Protein AF-A0A0Q3M8N6-F1 (afdb_monomer)

Structure (mmCIF, N/CA/C/O backbone):
data_AF-A0A0Q3M8N6-F1
#
_entry.id   AF-A0A0Q3M8N6-F1
#
loop_
_atom_site.group_PDB
_atom_site.id
_atom_site.type_symbol
_atom_site.label_atom_id
_atom_site.label_alt_id
_atom_site.label_comp_id
_atom_site.label_asym_id
_atom_site.label_entity_id
_atom_site.label_seq_id
_atom_site.pdbx_PDB_ins_code
_atom_site.Cartn_x
_atom_site.Cartn_y
_atom_site.Cartn_z
_atom_site.occupancy
_atom_site.B_iso_or_equiv
_atom_site.auth_seq_id
_atom_site.auth_comp_id
_atom_site.auth_asym_id
_atom_site.auth_atom_id
_atom_site.pdbx_PDB_model_num
ATOM 1 N N . MET A 1 1 ? 18.319 -14.435 -14.038 1.00 83.44 1 MET A N 1
ATOM 2 C CA . MET A 1 1 ? 17.403 -13.690 -14.933 1.00 83.44 1 MET A CA 1
ATOM 3 C C . MET A 1 1 ? 15.950 -14.156 -14.855 1.00 83.44 1 MET A C 1
ATOM 5 O O . MET A 1 1 ? 15.098 -13.307 -14.640 1.00 83.44 1 MET A O 1
ATOM 9 N N . ALA A 1 2 ? 15.643 -15.459 -14.909 1.00 92.75 2 ALA A N 1
ATOM 10 C CA . ALA A 1 2 ? 14.254 -15.959 -14.870 1.00 92.75 2 ALA A CA 1
ATOM 11 C C . ALA A 1 2 ? 13.392 -15.434 -13.696 1.00 92.75 2 ALA A C 1
ATOM 13 O O . ALA A 1 2 ? 12.236 -15.074 -13.898 1.00 92.75 2 ALA A O 1
ATOM 14 N N . LYS A 1 3 ? 13.964 -15.310 -12.486 1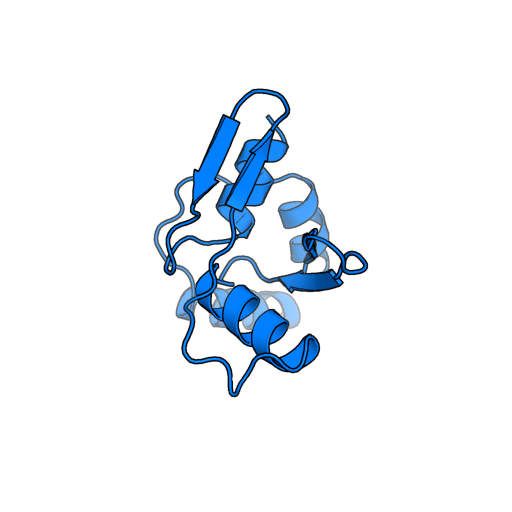.00 93.56 3 LYS A N 1
ATOM 15 C CA . LYS A 1 3 ? 13.254 -14.767 -11.309 1.00 93.56 3 LYS A CA 1
ATOM 16 C C . LYS A 1 3 ? 12.803 -13.311 -11.495 1.00 93.56 3 LYS A C 1
ATOM 18 O O . LYS A 1 3 ? 11.696 -12.968 -11.104 1.00 93.56 3 LYS A O 1
ATOM 23 N N . TYR A 1 4 ? 13.636 -12.468 -12.113 1.00 95.31 4 TYR A N 1
ATOM 24 C CA . TYR A 1 4 ? 13.259 -11.084 -12.419 1.00 95.31 4 TYR A CA 1
ATOM 25 C C . TYR A 1 4 ? 12.206 -11.024 -13.523 1.00 95.31 4 TYR A C 1
ATOM 27 O O . TYR A 1 4 ? 11.266 -10.253 -13.407 1.00 95.31 4 TYR A O 1
ATOM 35 N N . ALA A 1 5 ? 12.312 -11.872 -14.550 1.00 96.50 5 ALA A N 1
ATOM 36 C CA . ALA A 1 5 ? 11.310 -11.925 -15.613 1.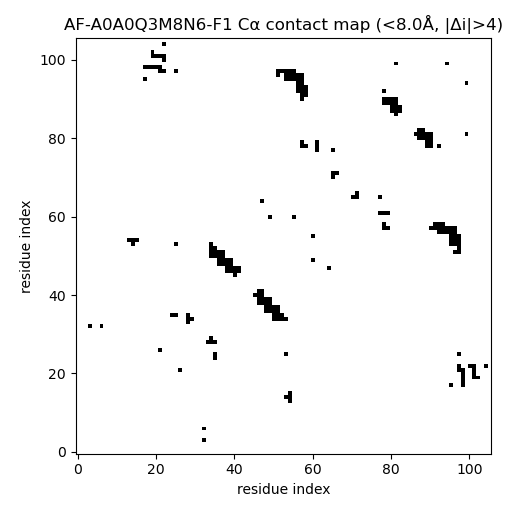00 96.50 5 ALA A CA 1
ATOM 37 C C . ALA A 1 5 ? 9.916 -12.301 -15.076 1.00 96.50 5 ALA A C 1
ATOM 39 O O . ALA A 1 5 ? 8.930 -11.677 -15.457 1.00 96.50 5 ALA A O 1
ATOM 40 N N . CYS A 1 6 ? 9.835 -13.274 -14.158 1.00 96.00 6 CYS A N 1
ATOM 41 C CA . CYS A 1 6 ? 8.570 -13.647 -13.515 1.00 96.00 6 CYS A CA 1
ATOM 42 C C . CYS A 1 6 ? 7.998 -12.493 -12.684 1.00 96.00 6 CYS A C 1
ATOM 44 O O . CYS A 1 6 ? 6.853 -12.105 -12.892 1.00 96.00 6 CYS A O 1
ATOM 46 N N . PHE A 1 7 ? 8.831 -11.894 -11.827 1.00 95.62 7 PHE A N 1
ATOM 47 C CA . PHE A 1 7 ? 8.445 -10.761 -10.987 1.00 95.62 7 PHE A CA 1
ATOM 48 C C . PHE A 1 7 ? 7.941 -9.565 -11.810 1.00 95.62 7 PHE A C 1
ATOM 50 O O . PHE A 1 7 ? 6.883 -9.015 -11.523 1.00 95.62 7 PHE A O 1
ATOM 57 N N . ILE A 1 8 ? 8.658 -9.195 -12.878 1.00 95.81 8 ILE A N 1
ATOM 58 C CA . ILE A 1 8 ? 8.263 -8.095 -13.770 1.00 95.81 8 ILE A CA 1
ATOM 59 C C . ILE A 1 8 ? 6.939 -8.417 -14.464 1.00 95.81 8 ILE A C 1
ATOM 61 O O . ILE A 1 8 ? 6.061 -7.562 -14.522 1.00 95.81 8 ILE A O 1
ATOM 65 N N . ARG A 1 9 ? 6.763 -9.645 -14.965 1.00 96.62 9 ARG A N 1
ATOM 66 C CA . ARG A 1 9 ? 5.518 -10.060 -15.626 1.00 96.62 9 ARG A CA 1
ATOM 67 C C . ARG A 1 9 ? 4.315 -9.973 -14.685 1.00 96.62 9 ARG A C 1
ATOM 69 O O . ARG A 1 9 ? 3.262 -9.499 -15.097 1.00 96.62 9 ARG A O 1
ATOM 76 N N . GLU A 1 10 ? 4.468 -10.414 -13.441 1.00 95.44 10 GLU A N 1
ATOM 77 C CA . GLU A 1 10 ? 3.419 -10.308 -12.422 1.00 95.44 10 GLU A CA 1
ATOM 78 C C . GLU A 1 10 ? 3.115 -8.849 -12.069 1.00 95.44 10 GLU A C 1
ATOM 80 O O . GLU A 1 10 ? 1.948 -8.466 -12.000 1.00 95.44 10 GLU A O 1
ATOM 85 N N . ALA A 1 11 ? 4.153 -8.022 -11.905 1.00 94.81 11 ALA A N 1
ATOM 86 C CA . ALA A 1 11 ? 4.001 -6.599 -11.625 1.00 94.81 11 ALA A CA 1
ATOM 87 C C . ALA A 1 11 ? 3.262 -5.875 -12.760 1.00 94.81 11 ALA A C 1
ATOM 89 O O . ALA A 1 11 ? 2.332 -5.122 -12.489 1.00 94.81 11 ALA A O 1
ATOM 90 N N . LEU A 1 12 ? 3.603 -6.154 -14.023 1.00 95.25 12 LEU A N 1
ATOM 91 C CA . LEU A 1 12 ? 2.946 -5.563 -15.195 1.00 95.25 12 LEU A CA 1
ATOM 92 C C . LEU A 1 12 ? 1.435 -5.822 -15.226 1.00 95.25 12 LEU A C 1
ATOM 94 O O . LEU A 1 12 ? 0.689 -4.950 -15.655 1.00 95.25 12 LEU A O 1
ATOM 98 N N . GLY A 1 13 ? 0.975 -6.979 -14.738 1.00 95.44 13 GLY A N 1
ATOM 99 C CA . GLY A 1 13 ? -0.456 -7.290 -14.650 1.00 95.44 13 GLY A CA 1
ATOM 100 C C . GLY A 1 13 ? -1.218 -6.478 -13.595 1.00 95.44 13 GLY A C 1
ATOM 101 O O . GLY A 1 13 ? -2.443 -6.408 -13.652 1.00 95.44 13 GLY A O 1
ATOM 102 N N . LYS A 1 14 ? -0.511 -5.869 -12.634 1.00 94.31 14 LYS A N 1
ATOM 103 C CA . LYS A 1 14 ? -1.091 -5.090 -11.526 1.00 94.31 14 LYS A CA 1
ATOM 104 C C . LYS A 1 14 ? -0.829 -3.588 -11.641 1.00 94.31 14 LYS A C 1
ATOM 106 O O . LYS A 1 14 ? -1.521 -2.804 -10.992 1.00 94.31 14 LYS A O 1
ATOM 111 N N . THR A 1 15 ? 0.177 -3.182 -12.416 1.00 93.31 15 THR A N 1
ATOM 112 C CA . THR A 1 15 ? 0.603 -1.784 -12.536 1.00 93.31 15 THR A CA 1
ATOM 113 C C . THR A 1 15 ? -0.518 -0.907 -13.084 1.00 93.31 15 THR A C 1
ATOM 115 O O . THR A 1 15 ? -1.076 -1.163 -14.148 1.00 93.31 15 THR A O 1
ATOM 118 N N . LYS A 1 16 ? -0.819 0.158 -12.341 1.00 88.25 16 LYS A N 1
ATOM 119 C CA . LYS A 1 16 ? -1.744 1.233 -12.717 1.00 88.25 16 LYS A CA 1
ATOM 120 C C . LYS A 1 16 ? -0.952 2.522 -12.954 1.00 88.25 16 LYS A C 1
ATOM 122 O O . LYS A 1 16 ? 0.254 2.560 -12.710 1.00 88.25 16 LYS A O 1
ATOM 127 N N . GLY A 1 17 ? -1.625 3.572 -13.424 1.00 91.75 17 GLY A N 1
ATOM 128 C CA . GLY A 1 17 ? -1.028 4.908 -13.488 1.00 91.75 17 GLY A CA 1
ATOM 129 C C . GLY A 1 17 ? -0.522 5.340 -12.108 1.00 91.75 17 GLY A C 1
ATOM 130 O O . GLY A 1 17 ? -1.242 5.186 -11.123 1.00 91.75 17 GLY A O 1
ATOM 131 N N . ARG A 1 18 ? 0.718 5.833 -12.050 1.00 95.12 18 ARG A N 1
ATOM 132 C CA . ARG A 1 18 ? 1.375 6.334 -10.835 1.00 95.12 18 ARG A CA 1
ATOM 133 C C . ARG A 1 18 ? 1.405 7.855 -10.854 1.00 95.12 18 ARG A C 1
ATOM 135 O O . ARG A 1 18 ? 1.641 8.448 -11.907 1.00 95.12 18 ARG A O 1
ATOM 142 N N . GLU A 1 19 ? 1.198 8.473 -9.697 1.00 94.50 19 GLU A N 1
ATOM 143 C CA . GLU A 1 19 ? 1.339 9.927 -9.535 1.00 94.50 19 GLU A CA 1
ATOM 144 C C . GLU A 1 19 ? 2.803 10.330 -9.319 1.00 94.50 19 GLU A C 1
ATOM 146 O O . GLU A 1 19 ? 3.207 11.439 -9.672 1.00 94.50 19 GLU A O 1
ATOM 151 N N . CYS A 1 20 ? 3.602 9.434 -8.734 1.00 95.31 20 CYS A N 1
ATOM 152 C CA . CYS A 1 20 ? 5.005 9.652 -8.419 1.00 95.31 20 CYS A CA 1
ATOM 153 C C . CYS A 1 20 ? 5.883 8.518 -8.968 1.00 95.31 20 CYS A C 1
ATOM 155 O O . CYS A 1 20 ? 5.458 7.373 -9.126 1.00 95.31 20 CYS A O 1
ATOM 157 N N . VAL A 1 21 ? 7.148 8.838 -9.251 1.00 96.25 21 VAL A N 1
ATOM 158 C CA . VAL A 1 21 ? 8.176 7.809 -9.475 1.00 96.25 21 VAL A CA 1
ATOM 159 C C . VAL A 1 21 ? 8.432 7.036 -8.173 1.00 96.25 21 VAL A C 1
ATOM 161 O O . VAL A 1 21 ? 8.148 7.578 -7.113 1.00 96.25 21 VAL A O 1
ATOM 164 N N . PRO A 1 22 ? 8.961 5.804 -8.212 1.00 97.44 22 PRO A N 1
ATOM 165 C CA . PRO A 1 22 ? 9.319 5.076 -6.996 1.00 97.44 22 PRO A CA 1
ATOM 166 C C . PRO A 1 22 ? 10.311 5.826 -6.095 1.00 97.44 22 PRO A C 1
ATOM 168 O O . PRO A 1 22 ? 11.262 6.425 -6.605 1.00 97.44 22 PRO A O 1
ATOM 171 N N . SER A 1 23 ? 10.116 5.740 -4.777 1.00 97.19 23 SER A N 1
ATOM 172 C CA . SER A 1 23 ? 11.057 6.250 -3.766 1.00 97.19 23 SER A CA 1
ATOM 173 C C . SER A 1 23 ? 12.354 5.435 -3.704 1.00 97.19 23 SER A C 1
ATOM 175 O O . SER A 1 23 ? 12.422 4.326 -4.246 1.00 97.19 23 SER A O 1
ATOM 177 N N . LEU A 1 24 ? 13.391 5.928 -3.011 1.00 97.44 24 LEU A N 1
ATOM 178 C CA . LEU A 1 24 ? 14.628 5.156 -2.819 1.00 97.44 24 LEU A CA 1
ATOM 179 C C . LEU A 1 24 ? 14.351 3.816 -2.130 1.00 97.44 24 LEU A C 1
ATOM 181 O O . LEU A 1 24 ? 14.855 2.783 -2.572 1.00 97.44 24 LEU A O 1
ATOM 185 N N . GLU A 1 25 ? 13.524 3.822 -1.083 1.00 97.00 25 GLU A N 1
ATOM 186 C CA . GLU A 1 25 ? 13.138 2.603 -0.366 1.00 97.00 25 GLU A CA 1
ATOM 187 C C . GLU A 1 25 ? 12.396 1.628 -1.291 1.00 97.00 25 GLU A C 1
ATOM 189 O O . GLU A 1 25 ? 12.730 0.442 -1.328 1.00 97.00 25 GLU A O 1
ATOM 194 N N . GLU A 1 26 ? 11.461 2.126 -2.114 1.00 97.88 26 GLU A N 1
ATOM 195 C CA . GLU A 1 26 ? 10.750 1.304 -3.100 1.00 97.88 26 GLU A CA 1
ATOM 196 C C . GLU A 1 26 ? 11.734 0.652 -4.082 1.00 97.88 26 GLU A C 1
ATOM 198 O O . GLU A 1 26 ? 11.688 -0.559 -4.310 1.00 97.88 26 GLU A O 1
ATOM 203 N N . ILE A 1 27 ? 12.686 1.419 -4.619 1.00 97.81 27 ILE A N 1
ATOM 204 C CA . ILE A 1 27 ? 13.711 0.905 -5.536 1.00 97.81 27 ILE A CA 1
ATOM 205 C C . ILE A 1 27 ? 14.548 -0.191 -4.862 1.00 97.81 27 ILE A C 1
ATOM 207 O O . ILE A 1 27 ? 14.761 -1.255 -5.453 1.00 97.81 27 ILE A O 1
ATOM 211 N N . LEU A 1 28 ? 15.002 0.029 -3.624 1.00 97.75 28 LEU A N 1
ATOM 212 C CA . LEU A 1 28 ? 15.854 -0.913 -2.897 1.00 97.75 28 LEU A CA 1
ATOM 213 C C . LEU A 1 28 ? 15.155 -2.252 -2.631 1.00 97.75 28 LEU A C 1
ATOM 215 O O . LEU A 1 28 ? 15.770 -3.310 -2.825 1.00 97.75 28 LEU A O 1
ATOM 219 N N . VAL A 1 29 ? 13.878 -2.238 -2.235 1.00 97.25 29 VAL A N 1
ATOM 220 C CA . VAL A 1 29 ? 13.133 -3.487 -2.011 1.00 97.25 29 VAL A CA 1
ATOM 221 C C . VAL A 1 29 ? 12.771 -4.178 -3.327 1.00 97.25 29 VAL A C 1
ATOM 223 O O . VAL A 1 29 ? 12.886 -5.404 -3.422 1.00 97.25 29 VAL A O 1
ATOM 226 N N . LEU A 1 30 ? 12.454 -3.429 -4.390 1.00 97.12 30 LEU A N 1
ATOM 227 C CA . LEU A 1 30 ? 12.179 -3.993 -5.718 1.00 97.12 30 LEU A CA 1
ATOM 228 C C . LEU A 1 30 ? 13.416 -4.673 -6.317 1.00 97.12 30 LEU A C 1
ATOM 230 O O . LEU A 1 30 ? 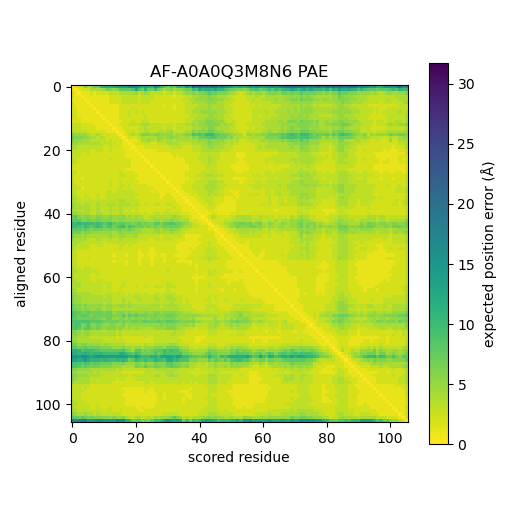13.307 -5.762 -6.889 1.00 97.12 30 LEU A O 1
ATOM 234 N N . MET A 1 31 ? 14.615 -4.111 -6.117 1.00 96.38 31 MET A N 1
ATOM 235 C CA . MET A 1 31 ? 15.877 -4.761 -6.502 1.00 96.38 31 MET A CA 1
ATOM 236 C C . MET A 1 31 ? 16.039 -6.139 -5.845 1.00 96.38 31 MET A C 1
ATOM 238 O O . MET A 1 31 ? 16.621 -7.052 -6.442 1.00 96.38 31 MET A O 1
ATOM 242 N N . ARG A 1 32 ? 15.482 -6.314 -4.642 1.00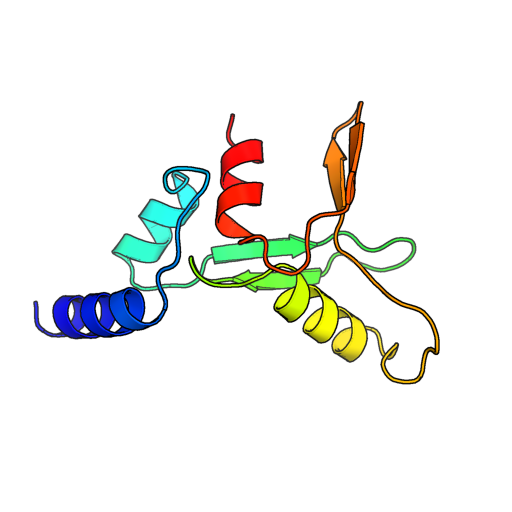 96.12 32 ARG A N 1
ATOM 243 C CA . ARG A 1 32 ? 15.474 -7.571 -3.880 1.00 96.12 32 ARG A CA 1
ATOM 244 C C . ARG A 1 32 ? 14.235 -8.436 -4.144 1.00 96.12 32 ARG A C 1
ATOM 246 O O . ARG A 1 32 ? 14.245 -9.602 -3.745 1.00 96.12 32 ARG A O 1
ATOM 253 N N . ARG A 1 33 ? 13.240 -7.928 -4.888 1.00 96.19 33 ARG A N 1
ATOM 254 C CA . ARG A 1 33 ? 11.899 -8.519 -5.094 1.00 96.19 33 ARG A CA 1
ATOM 255 C C . ARG A 1 33 ? 11.165 -8.730 -3.763 1.00 96.19 33 ARG A C 1
ATOM 257 O O . ARG A 1 33 ? 10.653 -9.815 -3.501 1.00 96.19 33 ARG A O 1
ATOM 264 N N . GLN A 1 34 ? 11.205 -7.714 -2.908 1.00 96.38 34 GLN A N 1
ATOM 265 C CA . GLN A 1 34 ? 10.577 -7.677 -1.589 1.00 96.38 34 GLN A CA 1
ATOM 266 C C . GLN A 1 34 ? 9.514 -6.574 -1.533 1.00 96.38 34 GLN A C 1
ATOM 268 O O . GLN A 1 34 ? 9.479 -5.693 -2.392 1.00 96.38 34 GLN A O 1
ATOM 273 N N . GLU A 1 35 ? 8.655 -6.646 -0.521 1.00 95.94 35 GLU A N 1
ATOM 274 C CA . GLU A 1 35 ? 7.685 -5.603 -0.187 1.00 95.94 35 GLU A CA 1
ATOM 275 C C . GLU A 1 35 ? 8.319 -4.555 0.734 1.00 95.94 35 GLU A C 1
ATOM 277 O O . GLU A 1 35 ? 9.255 -4.850 1.482 1.00 95.94 35 GLU A O 1
ATOM 282 N N . MET A 1 36 ? 7.807 -3.329 0.673 1.00 96.94 36 MET A N 1
ATOM 283 C CA . MET A 1 36 ? 8.154 -2.273 1.619 1.00 96.94 36 MET A CA 1
ATOM 284 C C . MET A 1 36 ? 7.427 -2.507 2.940 1.00 96.94 36 MET A C 1
ATOM 286 O O . MET A 1 36 ? 6.341 -3.086 2.965 1.00 96.94 36 MET A O 1
ATOM 290 N N . ILE A 1 37 ? 7.978 -1.986 4.034 1.00 96.31 37 ILE A N 1
ATOM 291 C CA . ILE A 1 37 ? 7.275 -1.924 5.317 1.00 96.31 37 ILE A CA 1
ATOM 292 C C . ILE A 1 37 ? 6.828 -0.485 5.560 1.00 96.31 37 ILE A C 1
ATOM 294 O O . ILE A 1 37 ? 7.644 0.429 5.633 1.00 96.31 37 ILE A O 1
ATOM 298 N N . CYS A 1 38 ? 5.521 -0.293 5.704 1.00 94.69 38 CYS A N 1
ATOM 299 C CA . CYS A 1 38 ? 4.903 0.976 6.053 1.00 94.69 38 CYS A CA 1
ATOM 300 C C . CYS A 1 38 ? 4.406 0.927 7.501 1.00 94.69 38 CYS A C 1
ATOM 302 O O . CYS A 1 38 ? 3.775 -0.046 7.914 1.00 94.69 38 CYS A O 1
ATOM 304 N N . THR A 1 39 ? 4.672 1.977 8.276 1.00 95.62 39 THR A N 1
ATOM 305 C CA . THR A 1 39 ? 4.154 2.112 9.642 1.00 95.62 39 THR A CA 1
ATOM 306 C C . THR A 1 39 ? 2.946 3.038 9.638 1.00 95.62 39 THR A C 1
ATOM 308 O O . THR A 1 39 ? 3.063 4.209 9.285 1.00 95.62 39 THR A O 1
ATOM 311 N N . VAL A 1 40 ? 1.793 2.526 10.064 1.00 96.38 40 VAL A N 1
ATOM 312 C CA . VAL A 1 40 ? 0.556 3.296 10.202 1.00 96.38 40 VAL A CA 1
ATOM 313 C C . VAL A 1 40 ? 0.311 3.613 11.671 1.00 96.38 40 VAL A C 1
ATOM 315 O O . VAL A 1 40 ? 0.224 2.720 12.518 1.00 96.38 40 VAL A O 1
ATOM 318 N N . HIS A 1 41 ? 0.190 4.900 11.979 1.00 94.88 41 HIS A N 1
ATOM 319 C CA . HIS A 1 41 ? -0.127 5.373 13.320 1.00 94.88 41 HIS A CA 1
ATOM 320 C C . HIS A 1 41 ? -1.641 5.384 13.535 1.00 94.88 41 HIS A C 1
ATOM 322 O O . HIS A 1 41 ? -2.389 5.887 12.701 1.00 94.88 41 HIS A O 1
ATOM 328 N N . CYS A 1 42 ? -2.080 4.828 14.663 1.00 92.25 42 CYS A N 1
ATOM 329 C CA . CYS A 1 42 ? -3.490 4.723 15.021 1.00 92.25 42 CYS A CA 1
ATOM 330 C C . CYS A 1 42 ? -3.771 5.559 16.283 1.00 92.25 42 CYS A C 1
ATOM 332 O O . CYS A 1 42 ? -3.022 5.448 17.258 1.00 92.25 42 CYS A O 1
ATOM 334 N N . PRO A 1 43 ? -4.833 6.383 16.319 1.00 88.88 43 PRO A N 1
ATOM 335 C CA . PRO A 1 43 ? -5.201 7.116 17.527 1.00 88.88 43 PRO A CA 1
ATOM 336 C C . PRO A 1 43 ? -5.504 6.166 18.691 1.00 88.88 43 PRO A C 1
ATOM 338 O O . PRO A 1 43 ? -6.336 5.270 18.567 1.00 88.88 43 PRO A O 1
ATOM 341 N N . GLY A 1 44 ? -4.830 6.356 19.828 1.00 87.94 44 GLY A N 1
ATOM 342 C CA . GLY A 1 44 ? -5.060 5.552 21.036 1.00 87.94 44 GLY A CA 1
ATOM 343 C C . GLY A 1 44 ? -4.635 4.080 20.935 1.00 87.94 44 GLY A C 1
ATOM 344 O O . GLY A 1 44 ? -4.949 3.307 21.835 1.00 87.94 44 GLY A O 1
ATOM 345 N N . ALA A 1 45 ? -3.919 3.691 19.878 1.00 89.25 45 ALA A N 1
ATOM 346 C CA . ALA A 1 45 ? -3.445 2.330 19.652 1.00 89.25 45 ALA A CA 1
ATOM 347 C C . ALA A 1 45 ? -1.959 2.326 19.243 1.00 89.25 45 ALA A C 1
ATOM 349 O O . ALA A 1 45 ? -1.449 3.331 18.739 1.00 89.25 45 ALA A O 1
ATOM 350 N N . PRO A 1 46 ? -1.230 1.217 19.466 1.00 91.25 46 PRO A N 1
ATOM 351 C CA . PRO A 1 46 ? 0.143 1.096 18.994 1.00 91.25 46 PRO A CA 1
ATOM 352 C C . PRO A 1 46 ? 0.211 1.208 17.466 1.00 91.25 46 PRO A C 1
ATOM 354 O O . PRO A 1 46 ? -0.721 0.843 16.746 1.00 91.25 46 PRO A O 1
ATOM 357 N N . ALA A 1 47 ? 1.342 1.711 16.971 1.00 93.88 47 ALA A N 1
ATOM 358 C CA . ALA A 1 47 ? 1.585 1.785 15.539 1.00 93.88 47 ALA A CA 1
ATOM 359 C C . ALA A 1 47 ? 1.616 0.378 14.923 1.00 93.88 47 ALA A C 1
ATOM 361 O O . ALA A 1 47 ? 2.138 -0.566 15.517 1.00 93.88 47 ALA A O 1
ATOM 362 N N . CYS A 1 48 ? 1.065 0.255 13.720 1.00 94.19 48 CYS A N 1
ATOM 363 C CA . CYS A 1 48 ? 0.957 -1.004 13.001 1.00 94.19 48 CYS A CA 1
ATOM 364 C C . CYS A 1 48 ? 1.920 -1.015 11.815 1.00 94.19 48 CYS A C 1
ATOM 366 O O . CYS A 1 48 ? 1.845 -0.144 10.951 1.00 94.19 48 CYS A O 1
ATOM 368 N N . SER A 1 49 ? 2.794 -2.018 11.743 1.00 95.81 49 SER A N 1
ATOM 369 C CA . SER A 1 49 ? 3.597 -2.277 10.545 1.00 95.81 49 SER A CA 1
ATOM 370 C C . SER A 1 49 ? 2.802 -3.108 9.541 1.00 95.81 49 SER A C 1
ATOM 372 O O . SER A 1 49 ? 2.242 -4.156 9.878 1.00 95.81 49 SER A O 1
ATOM 374 N N . VAL A 1 50 ? 2.764 -2.636 8.301 1.00 96.50 50 VAL A N 1
ATOM 375 C CA . VAL A 1 50 ? 2.041 -3.246 7.187 1.00 96.50 50 VAL A CA 1
ATOM 376 C C . VAL A 1 50 ? 3.007 -3.423 6.025 1.00 96.50 50 VAL A C 1
ATOM 378 O O . VAL A 1 50 ? 3.744 -2.499 5.678 1.00 96.50 50 VAL A O 1
ATOM 381 N N . ALA A 1 51 ? 3.027 -4.620 5.446 1.00 96.81 51 ALA A N 1
ATOM 382 C CA . ALA A 1 51 ? 3.785 -4.873 4.232 1.00 96.81 51 ALA A CA 1
ATOM 383 C C . ALA A 1 51 ? 3.001 -4.320 3.038 1.00 96.81 51 ALA A C 1
ATOM 385 O O . ALA A 1 51 ? 1.807 -4.581 2.900 1.00 96.81 51 ALA A O 1
ATOM 386 N N . ILE A 1 52 ? 3.657 -3.522 2.202 1.00 97.06 52 ILE A N 1
ATOM 387 C CA . ILE A 1 52 ? 3.037 -2.922 1.026 1.00 97.06 52 ILE A CA 1
ATOM 388 C C . ILE A 1 52 ? 3.893 -3.166 -0.215 1.00 97.06 52 ILE A C 1
ATOM 390 O O . ILE A 1 52 ? 5.123 -3.104 -0.196 1.00 97.06 52 ILE A O 1
ATOM 394 N N . SER A 1 53 ? 3.219 -3.405 -1.330 1.00 96.88 53 SER A N 1
ATOM 395 C CA . SER A 1 53 ? 3.821 -3.463 -2.657 1.00 96.88 53 SER A CA 1
ATOM 396 C C . SER A 1 53 ? 3.663 -2.120 -3.380 1.00 96.88 53 SER A C 1
ATOM 398 O O . SER A 1 53 ? 2.919 -1.241 -2.939 1.00 96.88 53 SER A O 1
ATOM 400 N N . SER A 1 54 ? 4.279 -1.987 -4.557 1.00 97.50 54 SER A N 1
ATOM 401 C CA . SER A 1 54 ? 4.057 -0.858 -5.477 1.00 97.50 54 SER A CA 1
ATOM 402 C C . SER A 1 54 ? 2.601 -0.696 -5.938 1.00 97.50 54 SER A C 1
ATOM 404 O O . SER A 1 54 ? 2.257 0.323 -6.542 1.00 97.50 54 SER A O 1
ATOM 406 N N . HIS A 1 55 ? 1.760 -1.706 -5.695 1.00 97.19 55 HIS A N 1
ATOM 407 C CA . HIS A 1 55 ? 0.376 -1.806 -6.163 1.00 97.19 55 HIS A CA 1
ATOM 408 C C . HIS A 1 55 ? -0.653 -1.735 -5.034 1.00 97.19 55 HIS A C 1
ATOM 410 O O . HIS A 1 55 ? -1.848 -1.691 -5.321 1.00 97.19 55 HIS A O 1
ATOM 416 N N . THR A 1 56 ? -0.205 -1.734 -3.777 1.00 97.56 56 THR A N 1
ATOM 417 C CA . THR A 1 56 ? -1.089 -1.760 -2.611 1.00 97.56 56 THR A CA 1
ATOM 418 C C . THR A 1 56 ? -1.819 -0.427 -2.459 1.00 97.56 56 THR A C 1
ATOM 420 O O . THR A 1 56 ? -1.210 0.649 -2.443 1.00 97.56 56 THR A O 1
ATOM 423 N N . THR A 1 57 ? -3.138 -0.509 -2.341 1.00 97.50 57 THR A N 1
ATOM 424 C CA . THR A 1 57 ? -4.044 0.633 -2.207 1.00 97.50 57 THR A CA 1
ATOM 425 C C . THR A 1 57 ? -4.290 1.000 -0.746 1.00 97.50 57 THR A C 1
ATOM 427 O O . THR A 1 57 ? -4.176 0.171 0.160 1.00 97.50 57 THR A O 1
ATOM 430 N N . ALA A 1 58 ? -4.692 2.248 -0.508 1.00 97.31 58 ALA A N 1
ATOM 431 C CA . ALA A 1 58 ? -5.088 2.703 0.820 1.00 97.31 58 ALA A CA 1
ATOM 432 C C . ALA A 1 58 ? -6.277 1.907 1.385 1.00 97.31 58 ALA A C 1
ATOM 434 O O . ALA A 1 58 ? -6.329 1.658 2.588 1.00 97.31 58 ALA A O 1
ATOM 435 N N . GLN A 1 59 ? -7.211 1.476 0.529 1.00 96.94 59 GLN A N 1
ATOM 436 C CA . GLN A 1 59 ? -8.355 0.667 0.948 1.00 96.94 59 GLN A CA 1
ATOM 437 C C . GLN A 1 59 ? -7.939 -0.704 1.487 1.00 96.94 59 GLN A C 1
ATOM 439 O O . GLN A 1 59 ? -8.458 -1.121 2.519 1.00 96.94 59 GLN A O 1
ATOM 444 N N . GLU A 1 60 ? -7.019 -1.395 0.810 1.00 97.19 60 GLU A N 1
ATOM 445 C CA . GLU A 1 60 ? -6.540 -2.715 1.245 1.00 97.19 60 GLU A CA 1
ATOM 446 C C . GLU A 1 60 ? -5.914 -2.628 2.641 1.00 97.19 60 GLU A C 1
ATOM 448 O O . GLU A 1 60 ? -6.282 -3.390 3.535 1.00 97.19 60 GLU A O 1
ATOM 453 N N . VAL A 1 61 ? -5.057 -1.628 2.868 1.00 97.56 61 VAL A N 1
ATOM 454 C CA . VAL A 1 61 ? -4.438 -1.413 4.183 1.00 97.56 61 VAL A CA 1
ATOM 455 C C . VAL A 1 61 ? -5.457 -0.977 5.234 1.00 97.56 61 VAL A C 1
ATOM 457 O O . VAL A 1 61 ? -5.408 -1.458 6.364 1.00 97.56 61 VAL A O 1
ATOM 460 N N . ALA A 1 62 ? -6.416 -0.113 4.894 1.00 96.44 62 ALA A N 1
ATOM 461 C CA . ALA A 1 62 ? -7.475 0.270 5.828 1.00 96.44 62 ALA A CA 1
ATOM 462 C C . ALA A 1 62 ? -8.305 -0.948 6.275 1.00 96.44 62 ALA A C 1
ATOM 464 O O . ALA A 1 62 ? -8.571 -1.106 7.466 1.00 96.44 62 ALA A O 1
ATOM 465 N N . GLN A 1 63 ? -8.669 -1.839 5.348 1.00 95.62 63 GLN A N 1
ATOM 466 C CA . GLN A 1 63 ? -9.401 -3.073 5.653 1.00 95.62 63 GLN A CA 1
ATOM 467 C C . GLN A 1 63 ? -8.580 -4.030 6.526 1.00 95.62 63 GLN A C 1
ATOM 469 O O . GLN A 1 63 ? -9.103 -4.584 7.497 1.00 95.62 63 GLN A O 1
ATOM 474 N N . GLU A 1 64 ? -7.291 -4.186 6.224 1.00 95.75 64 GLU A N 1
ATOM 475 C CA . GLU A 1 64 ? -6.368 -4.986 7.029 1.00 95.75 64 GLU A CA 1
ATOM 476 C C . GLU A 1 64 ? -6.273 -4.461 8.469 1.00 95.75 64 GLU A C 1
ATOM 478 O O . GLU A 1 64 ? -6.371 -5.238 9.421 1.00 95.75 64 GLU A O 1
ATOM 483 N N . LEU A 1 65 ? -6.151 -3.143 8.651 1.00 95.62 65 LEU A N 1
ATOM 484 C CA . LEU A 1 65 ? -6.085 -2.522 9.975 1.00 95.62 65 LEU A CA 1
ATOM 485 C C . LEU A 1 65 ? -7.402 -2.638 10.741 1.00 95.62 65 LEU A C 1
ATOM 487 O O . LEU A 1 65 ? -7.382 -2.980 11.921 1.00 95.62 65 LEU A O 1
ATOM 491 N N . VAL A 1 66 ? -8.547 -2.430 10.085 1.00 95.25 66 VAL A N 1
ATOM 492 C CA . VAL A 1 66 ? -9.870 -2.639 10.698 1.00 95.25 66 VAL A CA 1
ATOM 493 C C . VAL A 1 66 ? -10.000 -4.069 11.223 1.00 95.25 66 VAL A C 1
ATOM 495 O O . VAL A 1 66 ? -10.467 -4.272 12.345 1.00 95.25 66 VAL A O 1
ATOM 498 N N . SER A 1 67 ? -9.535 -5.058 10.455 1.00 94.25 67 SER A N 1
ATOM 499 C CA . SER A 1 67 ? 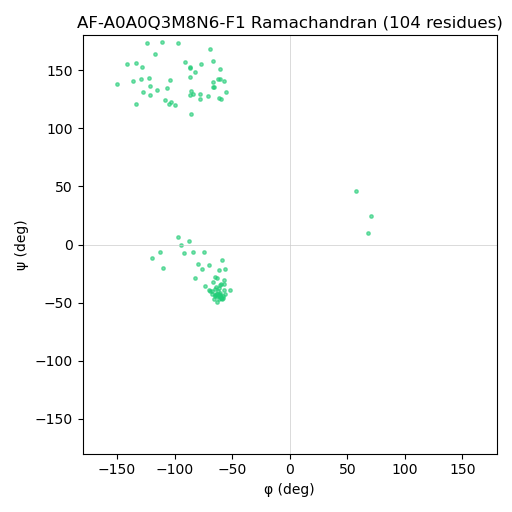-9.516 -6.452 10.899 1.00 94.25 67 SER A CA 1
ATOM 500 C C . SER A 1 67 ? -8.562 -6.678 12.073 1.00 94.25 67 SER A C 1
ATOM 502 O O . SER A 1 67 ? -8.941 -7.329 13.044 1.00 94.25 67 SER A O 1
ATOM 504 N N . ARG A 1 68 ? -7.331 -6.154 12.009 1.00 93.75 68 ARG A N 1
ATOM 505 C CA . ARG A 1 68 ? -6.312 -6.340 13.059 1.00 93.75 68 ARG A CA 1
ATOM 506 C C . ARG A 1 68 ? -6.679 -5.666 14.380 1.00 93.75 68 ARG A C 1
ATOM 508 O O . ARG A 1 68 ? -6.326 -6.181 15.435 1.00 93.75 68 ARG A O 1
ATOM 515 N N . LEU A 1 69 ? -7.393 -4.544 14.326 1.00 93.31 69 LEU A N 1
ATOM 516 C CA . LEU A 1 69 ? -7.824 -3.776 15.497 1.00 93.31 69 LEU A CA 1
ATOM 517 C C . LEU A 1 69 ? -9.166 -4.255 16.080 1.00 93.31 69 LEU A C 1
ATOM 519 O O . LEU A 1 69 ? -9.663 -3.655 17.029 1.00 93.31 69 LEU A O 1
ATOM 523 N N . GLY A 1 70 ? -9.771 -5.316 15.531 1.00 94.19 70 GLY A N 1
ATOM 524 C CA . GLY A 1 70 ? -11.051 -5.843 16.018 1.00 94.19 70 GLY A CA 1
ATOM 525 C C . GLY A 1 70 ? -12.246 -4.929 15.724 1.00 94.19 70 GLY A C 1
ATOM 526 O O . GLY A 1 70 ? -13.259 -4.987 16.417 1.00 94.19 70 GLY A O 1
ATOM 527 N N . LEU A 1 71 ? -12.142 -4.085 14.696 1.00 94.44 71 LEU A N 1
ATOM 528 C CA . LEU A 1 71 ? -13.141 -3.075 14.337 1.00 94.44 71 LEU A CA 1
ATOM 529 C C . LEU A 1 71 ? -14.102 -3.543 13.234 1.00 94.44 71 LEU A C 1
ATOM 531 O O . LEU A 1 71 ? -14.932 -2.764 12.777 1.00 94.44 71 LEU A O 1
ATOM 535 N N . SER A 1 72 ? -14.034 -4.807 12.808 1.00 94.06 72 SER A N 1
ATOM 536 C CA . SER A 1 72 ? -14.819 -5.335 11.680 1.00 94.06 72 SER A CA 1
ATOM 537 C C . SER A 1 72 ? -16.340 -5.274 11.862 1.00 94.06 72 SER A C 1
ATOM 539 O O . SER A 1 72 ? -17.060 -5.312 10.872 1.00 94.06 72 SER A O 1
ATOM 541 N N . GLN A 1 73 ? -16.834 -5.203 13.103 1.00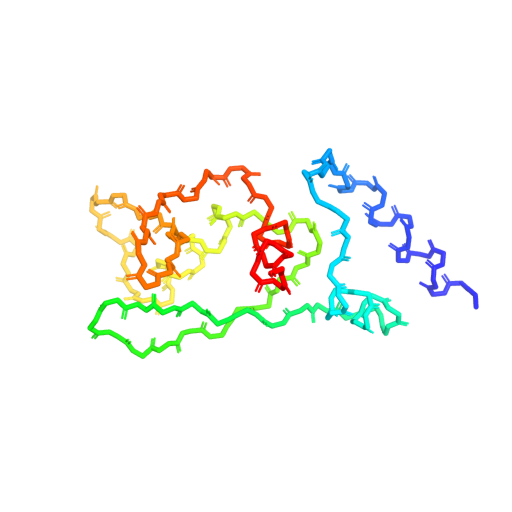 94.81 73 GLN A N 1
ATOM 542 C CA . GLN A 1 73 ? -18.267 -5.073 13.420 1.00 94.81 73 GLN A CA 1
ATOM 543 C C . GLN A 1 73 ? -18.704 -3.614 13.628 1.00 94.81 73 GLN A C 1
ATOM 545 O O . GLN A 1 73 ? -19.865 -3.345 13.928 1.00 94.81 73 GLN A O 1
ATOM 550 N N . SER A 1 74 ? -17.776 -2.663 13.511 1.00 94.62 74 SER A N 1
ATOM 551 C CA . SER A 1 74 ? -18.086 -1.244 13.625 1.00 94.62 74 SER A CA 1
ATOM 552 C C . SER A 1 74 ? -18.968 -0.804 12.450 1.00 94.62 74 SER A C 1
ATOM 554 O O . SER A 1 74 ? -18.640 -1.114 11.305 1.00 94.62 74 SER A O 1
ATOM 556 N N . PRO A 1 75 ? -20.037 -0.024 12.687 1.00 94.62 75 PRO A N 1
ATOM 557 C CA . PRO A 1 75 ? -20.828 0.571 11.611 1.00 94.62 75 PRO A CA 1
ATOM 558 C C . PRO A 1 75 ? -20.111 1.756 10.938 1.00 94.62 75 PRO A C 1
ATOM 560 O O . PRO A 1 75 ? -20.617 2.308 9.962 1.00 94.62 75 PRO A O 1
ATOM 563 N N . ASN A 1 76 ? -18.961 2.182 11.473 1.00 94.25 76 ASN A N 1
ATOM 564 C CA . ASN A 1 76 ? -18.232 3.354 11.002 1.00 94.25 76 ASN A CA 1
ATOM 565 C C . ASN A 1 76 ? -17.278 3.022 9.852 1.00 94.25 76 ASN A C 1
ATOM 567 O O . ASN A 1 76 ? -16.720 1.929 9.768 1.00 94.25 76 ASN A O 1
ATOM 571 N N . LEU A 1 77 ? -17.034 4.028 9.013 1.00 91.69 77 LEU A N 1
ATOM 572 C CA . LEU A 1 77 ? -16.014 3.980 7.973 1.00 91.69 77 LEU A CA 1
ATOM 573 C C . LEU A 1 77 ? -14.659 4.417 8.528 1.00 91.69 77 LEU A C 1
ATOM 575 O O . LEU A 1 77 ? -14.570 5.344 9.333 1.00 91.69 77 LEU A O 1
ATOM 579 N N . PHE A 1 78 ? -13.604 3.771 8.040 1.00 94.56 78 PHE A N 1
ATOM 580 C CA . PHE A 1 78 ? -12.222 4.076 8.389 1.00 94.56 78 PHE A CA 1
ATOM 581 C C . PHE A 1 78 ? -11.439 4.407 7.123 1.00 94.56 78 PHE A C 1
ATOM 583 O O . PHE A 1 78 ? -11.658 3.809 6.069 1.00 94.56 78 PHE A O 1
ATOM 590 N N . ALA A 1 79 ? -10.525 5.365 7.233 1.00 95.31 79 ALA A N 1
ATOM 591 C CA . ALA A 1 79 ? -9.679 5.816 6.139 1.00 95.31 79 ALA A CA 1
ATOM 592 C C . ALA A 1 79 ? -8.269 6.101 6.654 1.00 95.31 79 ALA A C 1
ATOM 594 O O . ALA A 1 79 ? -8.075 6.397 7.835 1.00 95.31 79 ALA A O 1
ATOM 595 N N . LEU A 1 80 ? -7.294 6.024 5.753 1.00 97.12 80 LEU A N 1
ATOM 596 C CA . LEU A 1 80 ? -5.936 6.468 6.032 1.00 97.12 80 LEU A CA 1
ATOM 597 C C . LEU A 1 80 ? -5.834 7.978 5.837 1.00 97.12 80 LEU A C 1
ATOM 599 O O . LEU A 1 80 ? -6.500 8.549 4.972 1.00 97.12 80 LEU A O 1
ATOM 603 N N . TYR A 1 81 ? -4.964 8.604 6.621 1.00 96.19 81 TYR A N 1
ATOM 604 C CA . TYR A 1 81 ? -4.658 10.023 6.522 1.00 96.19 81 TYR A CA 1
ATOM 605 C C . TYR A 1 81 ? -3.171 10.218 6.251 1.00 96.19 81 TYR A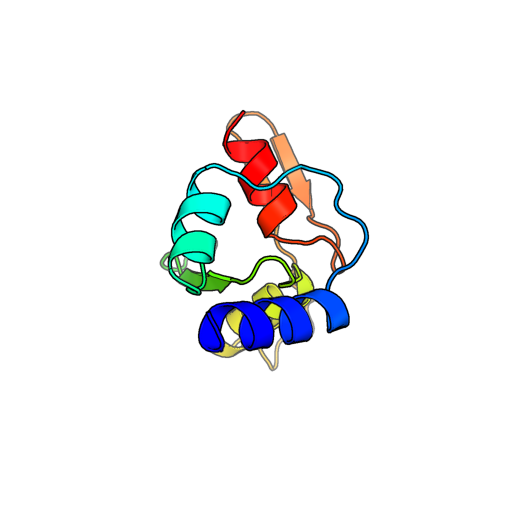 C 1
ATOM 607 O O . TYR A 1 81 ? -2.313 9.577 6.855 1.00 96.19 81 TYR A O 1
ATOM 615 N N . GLU A 1 82 ? -2.880 11.127 5.330 1.00 93.94 82 GLU A N 1
ATOM 616 C CA . GLU A 1 82 ? -1.555 11.680 5.116 1.00 93.94 82 GLU A CA 1
ATOM 617 C C . GLU A 1 82 ? -1.395 12.859 6.084 1.00 93.94 82 GLU A C 1
ATOM 619 O O . GLU A 1 82 ? -2.096 13.872 5.976 1.00 93.94 82 GLU A O 1
ATOM 624 N N . GLN A 1 83 ? -0.499 12.705 7.063 1.00 91.50 83 GLN A N 1
ATOM 625 C CA . GLN A 1 83 ? -0.321 13.665 8.148 1.00 91.50 83 GLN A CA 1
ATOM 626 C C . GLN A 1 83 ? 1.114 14.200 8.196 1.00 91.50 83 GLN A C 1
ATOM 628 O O . GLN A 1 83 ? 2.091 13.461 8.266 1.00 91.50 83 GLN A O 1
ATOM 633 N N . SER A 1 84 ? 1.224 15.524 8.223 1.00 85.06 84 SER A N 1
ATOM 634 C CA . SER A 1 84 ? 2.447 16.281 8.485 1.00 85.06 84 SER A CA 1
ATOM 635 C C . SER A 1 84 ? 2.209 17.236 9.657 1.00 85.06 84 SER A C 1
ATOM 637 O O . SER A 1 84 ? 1.075 17.443 10.085 1.00 85.06 84 SER A O 1
ATOM 639 N N . ARG A 1 85 ? 3.257 17.922 10.136 1.00 83.38 85 ARG A N 1
ATOM 640 C CA . ARG A 1 85 ? 3.123 18.911 11.228 1.00 83.38 85 ARG A CA 1
ATOM 641 C C . ARG A 1 85 ? 2.114 20.033 10.950 1.00 83.38 85 ARG A C 1
ATOM 643 O O . ARG A 1 85 ? 1.702 20.708 11.885 1.00 83.38 85 ARG A O 1
ATOM 650 N N . ARG A 1 86 ? 1.787 20.299 9.682 1.00 83.62 86 ARG A N 1
ATOM 651 C CA . ARG A 1 86 ? 0.957 21.445 9.268 1.00 83.62 86 ARG A CA 1
ATOM 652 C C . ARG A 1 86 ? -0.330 21.053 8.549 1.00 83.62 86 ARG A C 1
ATOM 654 O O . ARG A 1 86 ? -1.139 21.932 8.271 1.00 83.62 86 ARG A O 1
ATOM 661 N N . ARG A 1 87 ? -0.484 19.788 8.160 1.00 86.06 87 ARG A N 1
ATOM 662 C CA . ARG A 1 87 ? -1.541 19.339 7.248 1.00 86.06 87 ARG A CA 1
ATOM 663 C C . ARG A 1 87 ? -1.928 17.904 7.549 1.00 86.06 87 ARG A C 1
ATOM 665 O O . ARG A 1 87 ? -1.045 17.070 7.705 1.00 86.06 87 ARG A O 1
ATOM 672 N N . GLU A 1 88 ? -3.224 17.639 7.525 1.00 92.69 88 GLU A N 1
ATOM 673 C CA . GLU A 1 88 ? -3.818 16.311 7.625 1.00 92.69 88 GLU A CA 1
ATOM 674 C C . GLU A 1 88 ? -4.888 16.208 6.539 1.00 92.69 88 GLU A C 1
ATOM 676 O O . GLU A 1 88 ? -5.778 17.055 6.471 1.00 92.69 88 GLU A O 1
ATOM 681 N N . HIS A 1 89 ? -4.741 15.243 5.634 1.00 93.25 89 HIS A N 1
ATOM 682 C CA . HIS A 1 89 ? -5.663 15.056 4.514 1.00 93.25 89 HIS A CA 1
ATOM 683 C C . HIS A 1 89 ? -5.995 13.571 4.354 1.00 93.25 89 HIS A C 1
ATOM 685 O O . HIS A 1 89 ? -5.100 12.734 4.501 1.00 93.25 89 HIS A O 1
ATOM 691 N N . PRO A 1 90 ? -7.255 13.223 4.046 1.00 95.31 90 PRO A N 1
ATOM 692 C CA . PRO A 1 90 ? -7.625 11.839 3.801 1.00 95.31 90 PRO A CA 1
ATOM 693 C C . PRO A 1 90 ? -6.945 11.324 2.530 1.00 95.31 90 PRO A C 1
ATOM 695 O O . PRO A 1 90 ? -6.871 12.022 1.516 1.00 95.31 90 PRO A O 1
ATOM 698 N N . VAL A 1 91 ? -6.480 10.080 2.577 1.00 96.62 91 VAL A N 1
ATOM 699 C CA . VAL A 1 91 ? -5.939 9.368 1.418 1.00 96.62 91 VAL A CA 1
ATOM 700 C C . VAL A 1 91 ? -7.094 8.690 0.684 1.00 96.62 91 VAL A C 1
ATOM 702 O O . VAL A 1 91 ? -7.897 7.978 1.290 1.00 96.62 91 VAL A O 1
ATOM 705 N N . GLY A 1 92 ? -7.189 8.907 -0.629 1.00 95.88 92 GLY A N 1
ATOM 706 C CA . GLY A 1 92 ? -8.214 8.279 -1.462 1.00 95.88 92 GLY A CA 1
ATOM 707 C C . GLY A 1 92 ? -8.107 6.752 -1.443 1.00 95.88 92 GLY A C 1
ATOM 708 O O . GLY A 1 92 ? -7.011 6.200 -1.464 1.00 95.88 92 GLY A O 1
ATOM 709 N N . SER A 1 93 ? -9.239 6.046 -1.444 1.00 96.19 93 SER A N 1
ATOM 710 C CA . SER A 1 93 ? -9.278 4.577 -1.327 1.00 96.19 93 SER A CA 1
ATOM 711 C C . SER A 1 93 ? -8.464 3.852 -2.407 1.00 96.19 93 SER A C 1
ATOM 713 O O . SER A 1 93 ? -7.779 2.874 -2.113 1.00 96.19 93 SER A O 1
ATOM 715 N N . ALA A 1 94 ? -8.503 4.357 -3.643 1.00 95.56 94 ALA A N 1
ATOM 716 C CA . ALA A 1 94 ? -7.768 3.817 -4.786 1.00 95.56 94 ALA A CA 1
ATOM 717 C C . ALA A 1 94 ? -6.310 4.306 -4.883 1.00 95.56 94 ALA A C 1
ATOM 719 O O . ALA A 1 94 ? -5.574 3.833 -5.750 1.00 95.56 94 ALA A O 1
ATOM 720 N N . THR A 1 95 ? -5.893 5.249 -4.031 1.00 96.75 95 THR A N 1
ATOM 721 C CA . THR A 1 95 ? -4.531 5.788 -4.033 1.00 96.75 95 THR A CA 1
ATOM 722 C C . THR A 1 95 ? -3.541 4.695 -3.645 1.00 96.75 95 THR A C 1
ATOM 724 O O . THR A 1 95 ? -3.759 3.946 -2.690 1.00 96.75 95 THR A O 1
ATOM 727 N N . LEU A 1 96 ? -2.440 4.616 -4.389 1.00 97.19 96 LEU A N 1
ATOM 728 C CA . LEU A 1 96 ? -1.345 3.693 -4.119 1.00 97.19 96 LEU A CA 1
ATOM 729 C C . LEU A 1 96 ? -0.491 4.238 -2.975 1.00 97.19 96 LEU A C 1
ATOM 731 O O . LEU A 1 96 ? 0.016 5.357 -3.051 1.00 97.19 96 LEU A O 1
ATOM 735 N N . LEU A 1 97 ? -0.294 3.449 -1.919 1.00 96.94 97 LEU A N 1
ATOM 736 C CA . LEU A 1 97 ? 0.463 3.916 -0.751 1.00 96.94 97 LEU A CA 1
ATOM 737 C C . LEU A 1 97 ? 1.932 4.190 -1.066 1.00 96.94 97 LEU A C 1
ATOM 739 O O . LEU A 1 97 ? 2.532 5.068 -0.458 1.00 96.94 97 LEU A O 1
ATOM 743 N N . ALA A 1 98 ? 2.492 3.506 -2.056 1.00 96.88 98 ALA A N 1
ATOM 744 C CA . ALA A 1 98 ? 3.831 3.783 -2.554 1.00 96.88 98 ALA A CA 1
ATOM 745 C C . ALA A 1 98 ? 3.982 5.220 -3.115 1.00 96.88 98 ALA A C 1
ATOM 747 O O . ALA A 1 98 ? 5.017 5.855 -2.906 1.00 96.88 98 ALA A O 1
ATOM 748 N N . ASP A 1 99 ? 2.937 5.785 -3.740 1.00 96.50 99 ASP A N 1
ATOM 749 C CA . ASP A 1 99 ? 2.943 7.195 -4.165 1.00 96.50 99 ASP A CA 1
ATOM 750 C C . ASP A 1 99 ? 2.897 8.144 -2.960 1.00 96.50 99 ASP A C 1
ATOM 752 O O . ASP A 1 99 ? 3.618 9.141 -2.936 1.00 96.50 99 ASP A O 1
ATOM 756 N N . VAL A 1 100 ? 2.109 7.812 -1.930 1.00 95.31 100 VAL A N 1
ATOM 757 C CA . VAL A 1 100 ? 2.057 8.581 -0.673 1.00 95.31 100 VAL A CA 1
ATOM 758 C C . VAL A 1 100 ? 3.426 8.582 0.013 1.00 95.31 100 VAL A C 1
ATOM 760 O O . VAL A 1 100 ? 3.932 9.640 0.374 1.00 95.31 100 VAL A O 1
ATOM 763 N N . LEU A 1 101 ? 4.070 7.416 0.131 1.00 94.88 101 LEU A N 1
ATOM 764 C CA . LEU A 1 101 ? 5.408 7.310 0.717 1.00 94.88 101 LEU A CA 1
ATOM 765 C C . LEU A 1 101 ? 6.450 8.100 -0.074 1.00 94.88 101 LEU A C 1
ATOM 767 O O . LEU A 1 101 ? 7.312 8.736 0.524 1.00 94.88 101 LEU A O 1
ATOM 771 N N . THR A 1 102 ? 6.352 8.119 -1.404 1.00 95.81 102 THR A N 1
ATOM 772 C CA . THR A 1 102 ? 7.252 8.938 -2.227 1.00 95.81 102 THR A CA 1
ATOM 773 C C . THR A 1 102 ? 7.059 10.431 -1.955 1.00 95.81 102 THR A C 1
ATOM 775 O O . THR A 1 102 ? 8.030 11.186 -1.929 1.00 95.81 102 THR A O 1
ATOM 778 N N . ARG A 1 103 ? 5.825 10.894 -1.714 1.00 92.50 103 ARG A N 1
ATOM 779 C CA . ARG A 1 103 ? 5.590 12.296 -1.331 1.00 92.50 103 ARG A CA 1
ATOM 780 C C . ARG A 1 103 ? 6.239 12.662 0.003 1.00 92.50 103 ARG A C 1
ATOM 782 O O . ARG A 1 103 ? 6.618 13.816 0.158 1.00 92.50 103 ARG A O 1
ATOM 789 N N . PHE A 1 104 ? 6.405 11.705 0.916 1.00 91.50 104 PHE A N 1
ATOM 790 C CA . PHE A 1 104 ? 7.093 11.910 2.196 1.00 91.50 104 PHE A CA 1
ATOM 791 C C . PHE A 1 104 ? 8.618 11.890 2.111 1.00 91.50 104 PHE A C 1
ATOM 793 O O . PHE A 1 104 ? 9.274 12.342 3.046 1.00 91.50 104 PHE A O 1
ATOM 800 N N . GLU A 1 105 ? 9.187 11.367 1.026 1.00 89.44 105 GLU A N 1
ATOM 801 C CA . GLU A 1 105 ? 10.634 11.391 0.798 1.00 89.44 105 GLU A CA 1
ATOM 802 C C . GLU A 1 105 ? 11.137 12.779 0.354 1.00 89.44 105 GLU A C 1
ATOM 804 O O . GLU A 1 105 ? 12.321 13.081 0.506 1.00 89.44 105 GLU A O 1
ATOM 809 N N . LYS A 1 106 ? 10.243 13.619 -0.185 1.00 67.75 106 LYS A N 1
ATOM 810 C CA . LYS A 1 106 ? 10.533 14.987 -0.644 1.00 67.75 106 LYS A CA 1
ATOM 811 C C . LYS A 1 106 ? 10.511 16.001 0.497 1.00 67.75 106 LYS A C 1
ATOM 813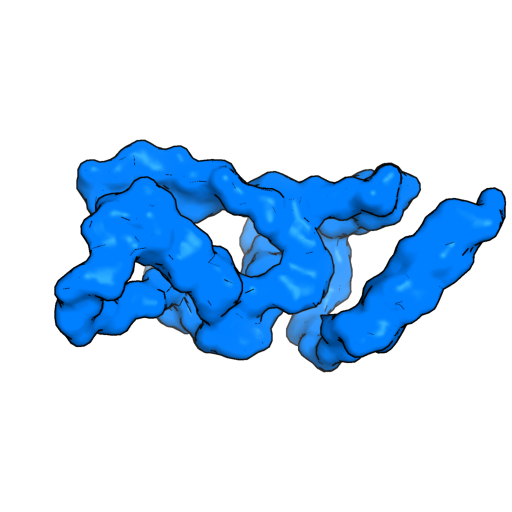 O O . LYS A 1 106 ? 11.373 16.908 0.460 1.00 67.75 106 LYS A O 1
#

Mean predicted aligned error: 3.32 Å

Nearest PDB structures (foldseek):
  3au4-assembly1_A  TM=9.742E-01  e=3.337E-08  Homo sapiens
  3pzd-assembly1_A  TM=9.693E-01  e=8.373E-08  Homo sapiens
  3au5-assembly2_B  TM=9.594E-01  e=2.559E-07  Homo sapiens
  3au5-assembly1_A  TM=9.740E-01  e=3.795E-07  Homo sapiens
  5f3y-assembly1_A  TM=8.668E-01  e=2.377E-04  Mus musculus

Solvent-accessible surface area (backbone atoms only — not comparable to full-atom values): 6544 Å² total; per-residue (Å²): 110,70,70,58,54,53,52,51,56,58,46,63,78,60,63,69,93,70,94,50,71,81,32,73,68,53,51,58,26,53,77,70,73,49,63,46,80,44,78,47,82,44,90,99,48,76,69,44,81,40,82,37,45,87,67,35,29,37,43,60,54,37,53,53,47,33,54,74,71,70,43,73,83,52,94,70,90,80,74,48,66,53,72,56,101,88,48,75,45,78,50,54,54,83,40,39,45,44,40,55,53,29,61,71,74,109

Sequence (106 aa):
MAKYACFIREALGKTKGRECVPSLEEILVLMRRQEMICTVHCPGAPACSVAISSHTTAQEVAQELVSRLGLSQSPNLFALYEQSRRREHPVGSATLLADVLTRFEK

Foldseek 3Di:
DVVLVVLVVVCVVQDDDAPDDFDPQLVVQVVVSAFGWDWADDVPDDIDTDTFHQRDFQQNVQVVVCVVVVNPPPPDDDFGWLDDPVDIDTGDRRHGVRNSVRVVVD

Secondary structure (DSSP, 8-state):
-HHHHHHHHHHHHH----SSPPPHHHHHHHHHT--EEEEEEETTEEEEEEEE-TT-BHHHHHHHHHHHTT-TT-SS----EEEETTEEEEPPTT-BHHHHHHHHH-

Radius of gyration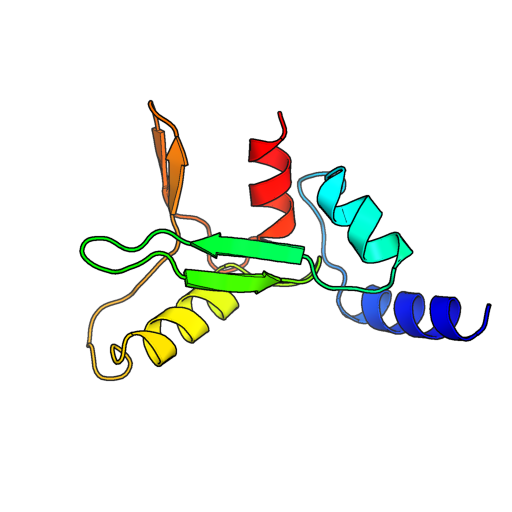: 14.97 Å; Cα contacts (8 Å, |Δi|>4): 116; chains: 1; bounding box: 38×37×37 Å

Organism: Amazona aestiva (NCBI:txid12930)

InterPro domains:
  IPR000159 Ras-associating domain [PS50200] (34-106)
  IPR000299 FERM domain [PS50057] (36-106)
  IPR029071 Ubiquitin-like domain superfamily [SSF54236] (41-89)
  IPR051724 Actin-based Motor Myosin [PTHR46049] (1-106)

pLDDT: mean 94.38, std 4.06, range [67.75, 97.88]